Protein AF-A0A9D5J8V6-F1 (afdb_monomer_lite)

Structure (mmCIF, N/CA/C/O backbone):
data_AF-A0A9D5J8V6-F1
#
_entry.id   AF-A0A9D5J8V6-F1
#
loop_
_atom_site.group_PDB
_atom_site.id
_atom_site.type_symbol
_atom_site.label_atom_id
_atom_site.label_alt_id
_atom_site.label_comp_id
_atom_site.label_asym_id
_atom_site.label_entity_id
_atom_site.label_seq_id
_atom_site.pdbx_PDB_ins_code
_atom_site.Cartn_x
_atom_site.Cartn_y
_atom_site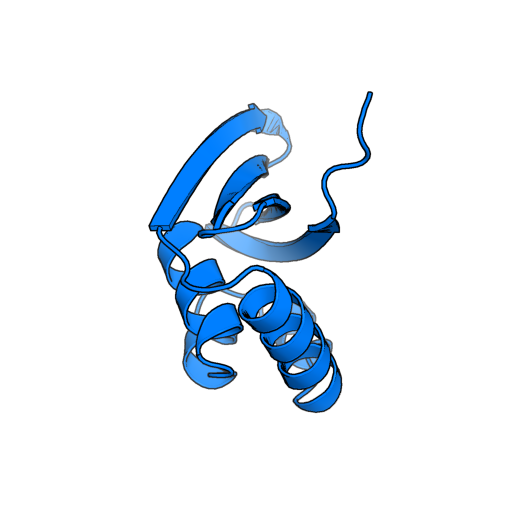.Cartn_z
_atom_site.occupancy
_atom_site.B_iso_or_equiv
_atom_site.auth_seq_id
_atom_site.auth_comp_id
_atom_site.auth_asym_id
_atom_site.auth_atom_id
_atom_site.pdbx_PDB_model_num
ATOM 1 N N . MET A 1 1 ? 4.428 -2.743 9.522 1.00 87.56 1 MET A N 1
ATOM 2 C CA . MET A 1 1 ? 3.077 -2.864 8.932 1.00 87.56 1 MET A CA 1
ATOM 3 C C . MET A 1 1 ? 3.040 -2.349 7.495 1.00 87.56 1 MET A C 1
ATOM 5 O O . MET A 1 1 ? 2.913 -3.170 6.601 1.00 87.56 1 MET A O 1
ATOM 9 N N . ALA A 1 2 ? 3.238 -1.047 7.247 1.00 92.00 2 ALA A N 1
ATOM 10 C CA . ALA A 1 2 ? 3.130 -0.458 5.901 1.00 92.00 2 ALA A CA 1
ATOM 11 C C . ALA A 1 2 ? 4.013 -1.129 4.823 1.00 92.00 2 ALA A C 1
ATOM 13 O O . ALA A 1 2 ? 3.520 -1.428 3.738 1.00 92.00 2 ALA A O 1
ATOM 14 N N . ASP A 1 3 ? 5.283 -1.436 5.125 1.00 94.12 3 ASP A N 1
ATOM 15 C CA . ASP A 1 3 ? 6.179 -2.145 4.187 1.00 94.12 3 ASP A CA 1
ATOM 16 C C . ASP A 1 3 ? 5.672 -3.558 3.862 1.00 94.12 3 ASP A C 1
ATOM 18 O O . ASP A 1 3 ? 5.663 -3.961 2.703 1.00 94.12 3 ASP A O 1
ATOM 22 N N . ARG A 1 4 ? 5.149 -4.281 4.862 1.00 95.06 4 ARG A N 1
ATOM 23 C CA . ARG A 1 4 ? 4.569 -5.618 4.668 1.00 95.06 4 ARG A CA 1
ATOM 24 C C . ARG A 1 4 ? 3.360 -5.575 3.736 1.00 95.06 4 ARG A C 1
ATOM 26 O O . ARG A 1 4 ? 3.304 -6.363 2.801 1.00 95.06 4 ARG A O 1
ATOM 33 N N . ILE A 1 5 ? 2.432 -4.647 3.973 1.00 94.75 5 ILE A N 1
ATOM 34 C CA . ILE A 1 5 ? 1.247 -4.464 3.121 1.00 94.75 5 ILE A CA 1
ATOM 35 C C . ILE A 1 5 ? 1.686 -4.100 1.699 1.00 94.75 5 ILE A C 1
ATOM 37 O O . ILE A 1 5 ? 1.219 -4.700 0.742 1.00 94.75 5 ILE A O 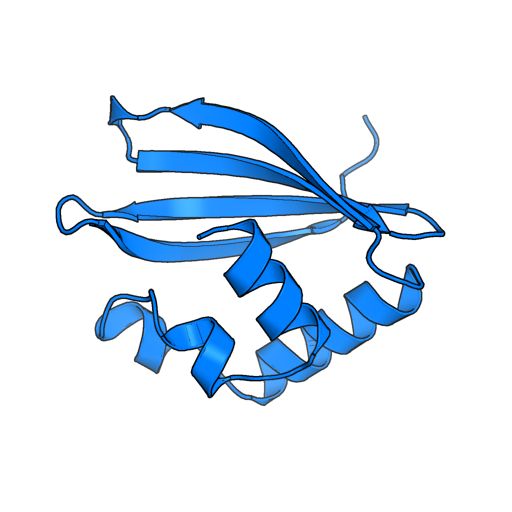1
ATOM 41 N N . THR A 1 6 ? 2.640 -3.178 1.553 1.00 94.94 6 THR A N 1
ATOM 42 C CA . THR A 1 6 ? 3.149 -2.752 0.238 1.00 94.94 6 THR A CA 1
ATOM 43 C C . THR A 1 6 ? 3.793 -3.913 -0.527 1.00 94.94 6 THR A C 1
ATOM 45 O O . THR A 1 6 ? 3.558 -4.065 -1.723 1.00 94.94 6 THR A O 1
ATOM 48 N N . ARG A 1 7 ? 4.540 -4.790 0.157 1.00 96.25 7 ARG A N 1
AT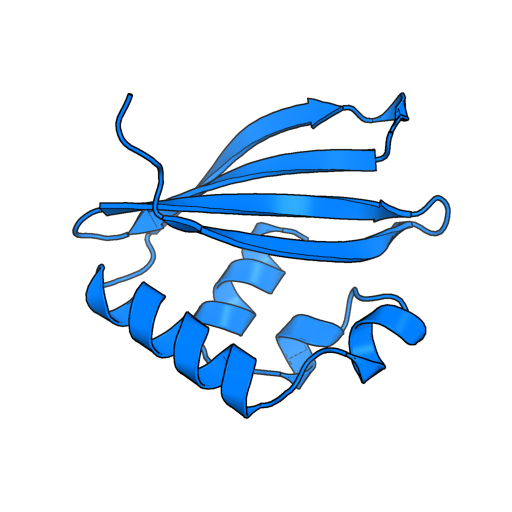OM 49 C CA . ARG A 1 7 ? 5.082 -6.025 -0.435 1.00 96.25 7 ARG A CA 1
ATOM 50 C C . ARG A 1 7 ? 3.994 -7.025 -0.820 1.00 96.25 7 ARG A C 1
ATOM 52 O O . ARG A 1 7 ? 4.119 -7.652 -1.865 1.00 96.25 7 ARG A O 1
ATOM 59 N N . ALA A 1 8 ? 2.949 -7.172 -0.008 1.00 96.25 8 ALA A N 1
ATOM 60 C CA . ALA A 1 8 ? 1.817 -8.042 -0.320 1.00 96.25 8 ALA A CA 1
ATOM 61 C C . ALA A 1 8 ? 1.047 -7.550 -1.555 1.00 96.25 8 ALA A C 1
ATOM 63 O O . ALA A 1 8 ? 0.738 -8.339 -2.444 1.00 96.25 8 ALA A O 1
ATOM 64 N N . VAL A 1 9 ? 0.839 -6.234 -1.661 1.00 95.25 9 VAL A N 1
ATOM 65 C CA . VAL A 1 9 ? 0.256 -5.595 -2.847 1.00 95.25 9 VAL A CA 1
ATOM 66 C C . VAL A 1 9 ? 1.123 -5.833 -4.075 1.00 95.25 9 VAL A C 1
ATOM 68 O O . VAL A 1 9 ? 0.610 -6.259 -5.106 1.00 95.25 9 VAL A O 1
ATOM 71 N N . TYR A 1 10 ? 2.437 -5.624 -3.962 1.00 96.44 10 TYR A N 1
ATOM 72 C CA . TYR A 1 10 ? 3.380 -5.914 -5.041 1.00 96.44 10 TYR A CA 1
ATOM 73 C C . TYR A 1 10 ? 3.285 -7.378 -5.491 1.00 96.44 10 TYR A C 1
ATOM 75 O O . TYR A 1 10 ? 3.142 -7.639 -6.680 1.00 96.44 10 TYR A O 1
ATOM 83 N N . ALA A 1 11 ? 3.253 -8.321 -4.544 1.00 96.88 11 ALA A N 1
ATOM 84 C CA . ALA A 1 11 ? 3.119 -9.755 -4.800 1.00 96.88 11 ALA A CA 1
ATOM 85 C C . ALA A 1 11 ? 1.719 -10.197 -5.275 1.00 96.88 11 ALA A C 1
ATOM 87 O O . ALA A 1 11 ? 1.521 -11.386 -5.523 1.00 96.88 11 ALA A O 1
ATOM 88 N N . ASN A 1 12 ? 0.758 -9.272 -5.400 1.00 95.75 12 ASN A N 1
ATOM 89 C CA . ASN A 1 12 ? -0.643 -9.559 -5.714 1.00 95.75 12 ASN A CA 1
ATOM 90 C C . ASN A 1 12 ? -1.293 -10.563 -4.732 1.00 95.75 12 ASN A C 1
ATOM 92 O O . ASN A 1 12 ? -2.132 -11.381 -5.111 1.00 95.75 12 ASN A O 1
ATOM 96 N N . ASP A 1 13 ? -0.896 -10.504 -3.459 1.00 95.88 13 ASP A N 1
ATOM 97 C CA . ASP A 1 13 ? -1.391 -11.363 -2.384 1.00 95.88 13 ASP A CA 1
ATOM 98 C C . ASP A 1 13 ? -2.474 -10.629 -1.583 1.00 95.88 13 ASP A C 1
ATOM 100 O O . ASP A 1 13 ? -2.193 -9.761 -0.748 1.00 95.88 13 ASP A O 1
ATOM 104 N N . ILE A 1 14 ? -3.738 -10.957 -1.862 1.00 93.00 14 ILE A N 1
ATOM 105 C CA . ILE A 1 14 ? -4.882 -10.299 -1.223 1.00 93.00 14 ILE A CA 1
ATOM 106 C C . ILE A 1 14 ? -5.006 -10.657 0.258 1.00 93.00 14 ILE A C 1
ATOM 108 O O . ILE A 1 14 ? -5.389 -9.800 1.056 1.00 93.00 14 ILE A O 1
ATOM 112 N N . ASP A 1 15 ? -4.638 -11.877 0.644 1.00 93.94 15 ASP A N 1
ATOM 113 C CA . ASP A 1 15 ? -4.781 -12.352 2.018 1.00 93.94 15 ASP A CA 1
ATOM 114 C C . ASP A 1 15 ? -3.747 -11.647 2.907 1.00 93.94 15 ASP A C 1
ATOM 116 O O . ASP A 1 15 ? -4.084 -11.065 3.945 1.00 93.94 15 ASP A O 1
ATOM 120 N N . ALA A 1 16 ? -2.494 -11.569 2.446 1.00 94.06 16 ALA A N 1
ATOM 121 C CA . ALA A 1 16 ? -1.446 -10.825 3.138 1.00 94.06 16 ALA A CA 1
ATOM 122 C C . ALA A 1 16 ? -1.692 -9.305 3.129 1.00 94.06 16 ALA A C 1
ATOM 124 O O . ALA A 1 16 ? -1.381 -8.632 4.115 1.00 94.06 16 ALA A O 1
ATOM 125 N N . THR A 1 17 ? -2.286 -8.757 2.059 1.00 92.94 17 THR A N 1
ATOM 126 C CA . THR A 1 17 ? -2.639 -7.327 1.975 1.00 92.94 17 THR A CA 1
ATOM 127 C C . THR A 1 17 ? -3.685 -6.960 3.024 1.00 92.94 17 THR A C 1
ATOM 129 O O . THR A 1 17 ? -3.555 -5.952 3.714 1.00 92.94 17 THR A O 1
ATOM 132 N N . THR A 1 18 ? -4.715 -7.793 3.167 1.00 93.56 18 THR A N 1
ATOM 133 C CA . THR A 1 18 ? -5.896 -7.497 3.988 1.00 93.56 18 THR A CA 1
ATOM 134 C C . THR A 1 18 ? -5.772 -7.944 5.446 1.00 93.56 18 THR A C 1
ATOM 136 O O . THR A 1 18 ? -6.609 -7.575 6.268 1.00 93.56 18 THR A O 1
ATOM 139 N N . THR A 1 19 ? -4.714 -8.676 5.809 1.00 94.06 19 THR A N 1
ATOM 140 C CA . THR A 1 19 ? -4.476 -9.188 7.174 1.00 94.06 19 THR A CA 1
ATOM 141 C C . THR A 1 19 ? -4.549 -8.095 8.257 1.00 94.06 19 THR A C 1
ATOM 143 O O . THR A 1 19 ? -5.086 -8.324 9.345 1.00 94.06 19 THR A O 1
ATOM 146 N N . ASP A 1 20 ? -4.040 -6.895 7.966 1.00 91.38 20 ASP A N 1
ATOM 147 C CA . ASP A 1 20 ? -4.004 -5.769 8.915 1.00 91.38 20 ASP A CA 1
ATOM 148 C C . ASP A 1 20 ? -5.182 -4.797 8.777 1.00 91.38 20 ASP A C 1
ATOM 150 O O . ASP A 1 20 ? -5.264 -3.818 9.520 1.00 91.38 20 ASP A O 1
ATOM 154 N N . PHE A 1 21 ? -6.084 -5.037 7.826 1.00 93.69 21 PHE A N 1
ATOM 155 C CA . PHE A 1 21 ? -7.189 -4.129 7.540 1.00 93.69 21 PHE A CA 1
ATOM 156 C C . PHE A 1 21 ? -8.324 -4.347 8.542 1.00 93.69 21 PHE A C 1
ATOM 158 O O . PHE A 1 21 ? -8.463 -5.433 9.118 1.00 93.69 21 PHE A O 1
ATOM 165 N N . ASP A 1 22 ? -9.131 -3.313 8.762 1.00 92.81 22 ASP A N 1
ATOM 166 C CA . ASP A 1 22 ? -10.409 -3.480 9.452 1.00 92.81 22 ASP A CA 1
ATOM 167 C C . ASP A 1 22 ? -11.413 -4.232 8.555 1.00 92.81 22 ASP A C 1
ATOM 169 O O . ASP A 1 22 ? -11.260 -4.319 7.333 1.00 92.81 22 ASP A O 1
ATOM 173 N N . ASP A 1 23 ? -12.440 -4.830 9.157 1.00 92.25 23 ASP A N 1
ATOM 174 C CA . ASP A 1 23 ? -13.363 -5.708 8.430 1.00 92.25 23 ASP A CA 1
ATOM 175 C C . ASP A 1 23 ? -14.220 -4.973 7.391 1.00 92.25 23 ASP A C 1
ATOM 177 O O . ASP A 1 23 ? -14.724 -5.601 6.457 1.00 92.25 23 ASP A O 1
ATOM 181 N N . GLU A 1 24 ? -14.387 -3.657 7.522 1.00 90.12 24 GLU A N 1
ATOM 182 C CA . GLU A 1 24 ? -15.087 -2.839 6.532 1.00 90.12 24 GLU A CA 1
ATOM 183 C C . GLU A 1 24 ? -14.210 -2.621 5.299 1.00 90.12 24 GLU A C 1
ATOM 185 O O . GLU A 1 24 ? -14.627 -2.906 4.176 1.00 90.12 24 GLU A O 1
ATOM 190 N N . THR A 1 25 ? -12.959 -2.218 5.502 1.00 90.00 25 THR A N 1
ATOM 191 C CA . THR A 1 25 ? -11.982 -1.961 4.446 1.00 90.00 25 THR A CA 1
ATOM 192 C C . THR A 1 25 ? -11.675 -3.244 3.684 1.00 90.00 25 THR A C 1
ATOM 194 O O . THR A 1 25 ? -11.650 -3.214 2.453 1.00 90.00 25 THR A O 1
ATOM 197 N N . LYS A 1 26 ? -11.552 -4.397 4.362 1.00 91.12 26 LYS A N 1
ATOM 198 C CA . LYS A 1 26 ? -11.378 -5.706 3.698 1.00 91.12 26 LYS A CA 1
ATOM 199 C C . LYS A 1 26 ? -12.442 -5.982 2.638 1.00 91.12 26 LYS A C 1
ATOM 201 O O . LYS A 1 26 ? -12.111 -6.479 1.567 1.00 91.12 26 LYS A O 1
ATOM 206 N N . LYS A 1 27 ? -13.708 -5.635 2.904 1.00 89.94 27 LYS A N 1
ATOM 207 C CA . LYS A 1 27 ? -14.829 -5.864 1.971 1.00 89.94 27 LYS A CA 1
ATOM 208 C C . LYS A 1 27 ? -14.741 -5.000 0.714 1.00 89.94 27 LYS A C 1
ATOM 210 O O . LYS A 1 27 ? -15.359 -5.333 -0.292 1.00 89.94 27 LYS A O 1
ATOM 215 N N . THR A 1 28 ? -13.999 -3.895 0.770 1.00 88.25 28 THR A N 1
ATOM 216 C CA . THR A 1 28 ? -13.830 -2.975 -0.365 1.00 88.25 28 THR A CA 1
ATOM 217 C C . THR A 1 28 ? -12.664 -3.353 -1.277 1.00 88.25 28 THR A C 1
ATOM 219 O O . THR A 1 28 ? -12.629 -2.914 -2.425 1.00 88.25 28 THR A O 1
ATOM 222 N N . VAL A 1 29 ? -11.722 -4.173 -0.795 1.00 87.38 29 VAL A N 1
ATOM 223 C CA . VAL A 1 29 ? -10.549 -4.594 -1.566 1.00 87.38 29 VAL A CA 1
ATOM 224 C C . VAL A 1 29 ? -10.935 -5.730 -2.505 1.00 87.38 29 VAL A C 1
ATOM 226 O O . VAL A 1 29 ? -11.289 -6.826 -2.075 1.00 87.38 29 VAL A O 1
ATOM 229 N N . THR A 1 30 ? -10.825 -5.490 -3.809 1.00 90.38 30 THR A N 1
ATOM 230 C CA . THR A 1 30 ? -11.071 -6.520 -4.827 1.00 90.38 30 THR A CA 1
ATOM 231 C C . THR A 1 30 ? -9.768 -7.063 -5.409 1.00 90.38 30 THR A C 1
ATOM 233 O O . THR A 1 30 ? -8.779 -6.342 -5.552 1.00 90.38 30 THR A O 1
ATOM 236 N N . ARG A 1 31 ? -9.780 -8.335 -5.836 1.00 90.94 31 ARG A N 1
ATOM 237 C CA . ARG A 1 31 ? -8.643 -8.945 -6.554 1.00 90.94 31 ARG A CA 1
ATOM 238 C C . ARG A 1 31 ? -8.280 -8.190 -7.836 1.00 90.94 31 ARG A C 1
ATOM 240 O O . ARG A 1 31 ? -7.107 -8.121 -8.172 1.00 90.94 31 ARG A O 1
ATOM 247 N N . SER A 1 32 ? -9.267 -7.609 -8.526 1.00 92.62 32 SER A N 1
ATOM 248 C CA . SER A 1 32 ? -9.024 -6.815 -9.739 1.00 92.62 32 SER A CA 1
ATOM 249 C C . SER A 1 32 ? -8.218 -5.557 -9.426 1.00 92.62 32 SER A C 1
ATOM 251 O O . SER A 1 32 ? -7.193 -5.324 -10.052 1.00 92.62 32 SER A O 1
ATOM 253 N N . GLN A 1 33 ? -8.629 -4.782 -8.415 1.00 90.75 33 GLN A N 1
ATOM 254 C CA . GLN A 1 33 ? -7.899 -3.578 -8.006 1.00 90.75 33 GLN A CA 1
ATOM 255 C C . GLN A 1 33 ? -6.481 -3.904 -7.532 1.00 90.75 33 GLN A C 1
ATOM 257 O O . GLN A 1 33 ? -5.550 -3.154 -7.827 1.00 90.75 33 GLN A O 1
ATOM 262 N N . LEU A 1 34 ? -6.317 -5.019 -6.812 1.00 93.62 34 LEU A N 1
ATOM 263 C CA . LEU A 1 34 ? -5.005 -5.490 -6.382 1.00 93.62 34 LEU A CA 1
ATOM 264 C C . LEU A 1 34 ? -4.116 -5.840 -7.579 1.00 93.62 34 LEU A C 1
ATOM 266 O O . LEU A 1 34 ? -2.983 -5.372 -7.641 1.00 93.62 34 LEU A O 1
ATOM 270 N N . GLY A 1 35 ? -4.648 -6.588 -8.549 1.00 95.19 35 GLY A N 1
ATOM 271 C CA . GLY A 1 35 ? -3.935 -6.956 -9.770 1.00 95.19 35 GLY A CA 1
ATOM 272 C C . GLY A 1 35 ? -3.538 -5.740 -10.607 1.00 95.19 35 GLY A C 1
ATOM 273 O O . GLY A 1 35 ? -2.388 -5.635 -11.030 1.00 95.19 35 GLY A O 1
ATOM 274 N N . ASP A 1 36 ? -4.446 -4.775 -10.774 1.00 93.88 36 ASP A N 1
ATOM 275 C CA . ASP A 1 36 ? -4.171 -3.528 -11.494 1.00 93.88 36 ASP A CA 1
ATOM 276 C C . ASP A 1 36 ? -3.067 -2.708 -10.812 1.00 93.88 36 ASP A C 1
ATOM 278 O O . ASP A 1 36 ? -2.209 -2.117 -11.475 1.00 93.88 36 ASP A O 1
ATOM 282 N N . LEU A 1 37 ? -3.079 -2.652 -9.477 1.00 93.44 37 LEU A N 1
ATOM 283 C CA . LEU A 1 37 ? -2.069 -1.936 -8.707 1.00 93.44 37 LEU A CA 1
ATOM 284 C C . LEU A 1 37 ? -0.717 -2.663 -8.719 1.00 93.44 37 LEU A C 1
ATOM 286 O O . LEU A 1 37 ? 0.307 -2.020 -8.950 1.00 93.44 37 LEU A O 1
ATOM 290 N N . SER A 1 38 ? -0.712 -3.985 -8.538 1.00 96.12 38 SER A N 1
ATOM 291 C CA . SER A 1 38 ? 0.480 -4.831 -8.660 1.00 96.12 38 SER A CA 1
ATOM 292 C C . SER A 1 38 ? 1.123 -4.666 -10.040 1.00 96.12 38 SER A C 1
ATOM 294 O O . SER A 1 38 ? 2.320 -4.398 -10.132 1.00 96.12 38 SER A O 1
ATOM 296 N N . GLY A 1 39 ? 0.328 -4.692 -11.116 1.00 96.06 39 GLY A N 1
ATOM 297 C CA . GLY A 1 39 ? 0.810 -4.455 -12.478 1.00 96.06 39 GLY A CA 1
ATOM 298 C C . GLY A 1 39 ? 1.477 -3.086 -12.648 1.00 96.06 39 GLY A C 1
ATOM 299 O O . GLY A 1 39 ? 2.559 -2.992 -13.229 1.00 96.06 39 GLY A O 1
ATOM 300 N N . LYS A 1 40 ? 0.887 -2.024 -12.082 1.00 94.31 40 LYS A N 1
ATOM 301 C CA . LYS A 1 40 ? 1.486 -0.674 -12.087 1.00 94.31 40 LYS A CA 1
ATOM 302 C C . LYS A 1 40 ? 2.795 -0.613 -11.301 1.00 94.31 40 LYS A C 1
ATOM 304 O O . LYS A 1 40 ? 3.741 0.015 -11.764 1.00 94.31 40 LYS A O 1
ATOM 309 N N . MET A 1 41 ? 2.867 -1.267 -10.143 1.00 95.38 41 MET A N 1
ATOM 310 C CA . MET A 1 41 ? 4.101 -1.339 -9.359 1.00 95.38 41 MET A CA 1
ATOM 311 C C . MET A 1 41 ? 5.198 -2.108 -10.106 1.00 95.38 41 MET A C 1
ATOM 313 O O . MET A 1 41 ? 6.326 -1.634 -10.197 1.00 95.38 41 MET A O 1
ATOM 317 N N . HIS A 1 42 ? 4.868 -3.257 -10.702 1.00 96.50 42 HIS A N 1
ATOM 318 C CA . HIS A 1 42 ? 5.803 -4.045 -11.507 1.00 96.50 42 HIS A CA 1
ATOM 319 C C . HIS A 1 42 ? 6.302 -3.297 -12.749 1.00 96.50 42 HIS A C 1
ATOM 321 O O . HIS A 1 42 ? 7.455 -3.481 -13.140 1.00 96.50 42 HIS A O 1
ATOM 327 N N . ALA A 1 43 ? 5.493 -2.411 -13.338 1.00 95.94 43 ALA A N 1
ATOM 328 C CA . ALA A 1 43 ? 5.935 -1.541 -14.430 1.00 95.94 43 ALA A CA 1
ATOM 329 C C . ALA A 1 43 ? 7.064 -0.576 -14.007 1.00 95.94 43 ALA A C 1
ATOM 331 O O . ALA A 1 43 ? 7.889 -0.192 -14.836 1.00 95.94 43 ALA A O 1
ATOM 332 N N . LEU A 1 44 ? 7.162 -0.234 -12.716 1.00 94.94 44 LEU A N 1
ATOM 333 C CA . LEU A 1 44 ? 8.276 0.539 -12.146 1.00 94.94 44 LEU A CA 1
ATOM 334 C C . LEU A 1 44 ? 9.488 -0.340 -11.781 1.00 94.94 44 LEU A C 1
ATOM 336 O O . LEU A 1 44 ? 10.505 0.158 -11.295 1.00 94.94 44 LEU A O 1
ATOM 340 N N . GLY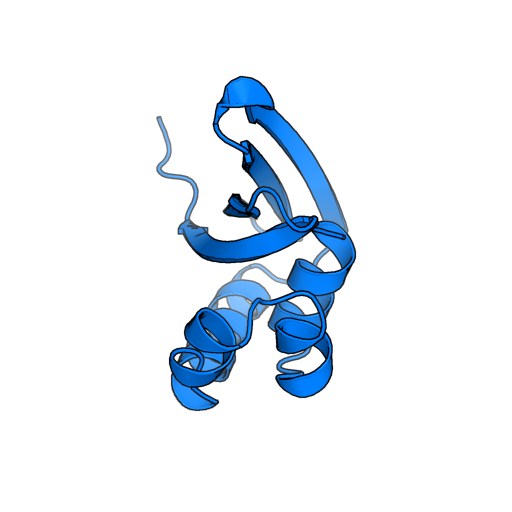 A 1 45 ? 9.420 -1.645 -12.041 1.00 95.94 45 GLY A N 1
ATOM 341 C CA . GLY A 1 45 ? 10.473 -2.612 -11.764 1.00 95.94 45 GLY A CA 1
ATOM 342 C C . GLY A 1 45 ? 10.435 -3.160 -10.339 1.00 95.94 45 GLY A C 1
ATOM 343 O O . GLY A 1 45 ? 9.418 -3.128 -9.652 1.00 95.94 45 GLY A O 1
ATOM 344 N N . ASN A 1 46 ? 11.573 -3.690 -9.886 1.00 96.81 46 ASN A N 1
ATOM 345 C CA . ASN A 1 46 ? 11.648 -4.353 -8.586 1.00 96.81 46 ASN A CA 1
ATOM 346 C C . ASN A 1 46 ? 11.476 -3.357 -7.441 1.00 96.81 46 ASN A C 1
ATOM 348 O O . ASN A 1 46 ? 12.199 -2.356 -7.394 1.00 96.81 46 ASN A O 1
ATOM 352 N N . TYR A 1 47 ? 10.584 -3.684 -6.506 1.00 96.25 47 TYR A N 1
ATOM 353 C CA . TYR A 1 47 ? 10.447 -2.993 -5.228 1.00 96.25 47 TYR A CA 1
ATOM 354 C C . TYR A 1 47 ? 11.753 -3.060 -4.420 1.00 96.25 47 TYR A C 1
ATOM 356 O O . TYR A 1 47 ? 12.363 -4.125 -4.290 1.00 96.25 47 TYR A O 1
ATOM 364 N N . ARG A 1 48 ? 12.192 -1.919 -3.883 1.00 96.75 48 ARG A N 1
ATOM 365 C CA . ARG A 1 48 ? 13.455 -1.768 -3.147 1.00 96.75 48 ARG A CA 1
ATOM 366 C C . ARG A 1 48 ? 13.218 -1.521 -1.664 1.00 96.75 48 ARG A C 1
ATOM 368 O O . ARG A 1 48 ? 13.707 -2.291 -0.838 1.00 96.75 48 ARG A O 1
ATOM 375 N N . SER A 1 49 ? 12.474 -0.473 -1.326 1.00 96.00 49 SER A N 1
ATOM 376 C CA . SER A 1 49 ? 12.285 -0.038 0.060 1.00 96.00 49 SER A CA 1
ATOM 377 C C . SER A 1 49 ? 11.047 0.837 0.231 1.00 96.00 49 SER A C 1
ATOM 379 O O . SER A 1 49 ? 10.555 1.427 -0.730 1.00 96.00 49 SER A O 1
ATOM 381 N N . LEU A 1 50 ? 10.594 0.958 1.481 1.00 96.38 50 LEU A N 1
ATOM 382 C CA . LEU A 1 50 ? 9.612 1.947 1.911 1.00 96.38 50 LEU A CA 1
ATOM 383 C C . LEU A 1 50 ? 10.288 2.980 2.808 1.00 96.38 50 LEU A C 1
ATOM 385 O O . LEU A 1 50 ? 10.852 2.612 3.840 1.00 96.38 50 LEU A O 1
ATOM 389 N N . THR A 1 51 ? 10.177 4.258 2.467 1.00 96.25 51 THR A N 1
ATOM 390 C CA . THR A 1 51 ? 10.670 5.356 3.306 1.00 96.25 51 THR A CA 1
ATOM 391 C C . THR A 1 51 ? 9.491 6.148 3.847 1.00 96.25 51 THR A C 1
ATOM 393 O O . THR A 1 51 ? 8.586 6.494 3.099 1.00 96.25 51 THR A O 1
ATOM 396 N N . GLN A 1 52 ? 9.458 6.449 5.144 1.00 95.38 52 GLN A N 1
ATOM 397 C CA . GLN A 1 52 ? 8.392 7.291 5.688 1.00 95.38 52 GLN A CA 1
ATOM 398 C C . GLN A 1 52 ? 8.606 8.750 5.284 1.00 95.38 52 GLN A C 1
ATOM 400 O O . GLN A 1 52 ? 9.638 9.337 5.595 1.00 95.38 52 GLN A O 1
ATOM 405 N N . ARG A 1 53 ? 7.594 9.339 4.646 1.00 93.75 53 ARG A N 1
ATOM 406 C CA . ARG A 1 53 ? 7.580 10.740 4.214 1.00 93.75 53 ARG A CA 1
ATOM 407 C C . ARG A 1 53 ? 6.902 11.648 5.231 1.00 93.75 53 ARG A C 1
ATOM 409 O O . ARG A 1 53 ? 7.383 12.741 5.512 1.00 93.75 53 ARG A O 1
ATOM 416 N N . ARG A 1 54 ? 5.767 11.209 5.778 1.00 94.12 54 ARG A N 1
ATOM 417 C CA . ARG A 1 54 ? 4.989 11.958 6.774 1.00 94.12 54 ARG A CA 1
ATOM 418 C C . ARG A 1 54 ? 4.321 10.999 7.751 1.00 94.12 54 ARG A C 1
ATOM 420 O O . ARG A 1 54 ? 3.849 9.940 7.354 1.00 94.12 54 ARG A O 1
ATOM 427 N N . ALA A 1 55 ? 4.241 11.408 9.011 1.00 95.31 55 ALA A N 1
ATOM 428 C CA . ALA A 1 55 ? 3.396 10.785 10.018 1.00 95.31 55 ALA A CA 1
ATOM 429 C C . ALA A 1 55 ? 2.587 11.864 10.734 1.00 95.31 55 ALA A C 1
ATOM 431 O O . ALA A 1 55 ? 3.119 12.916 11.079 1.00 95.31 55 ALA A O 1
ATOM 432 N N . ASP A 1 56 ? 1.310 11.584 10.935 1.00 94.81 56 ASP A N 1
ATOM 433 C CA . ASP A 1 56 ? 0.347 12.410 11.650 1.00 94.81 56 ASP A CA 1
ATOM 434 C C . ASP A 1 56 ? -0.419 11.477 12.606 1.00 94.81 56 ASP A C 1
ATOM 436 O O . ASP A 1 56 ? -1.478 10.947 12.253 1.00 94.81 56 ASP A O 1
ATOM 440 N N . PRO A 1 57 ? 0.179 11.161 13.774 1.00 91.06 57 PRO A N 1
ATOM 441 C CA . PRO A 1 57 ? -0.365 10.170 14.701 1.00 91.06 57 PRO A CA 1
ATOM 442 C C . PRO A 1 57 ? -1.726 10.574 15.270 1.00 91.06 57 PRO A C 1
ATOM 444 O O . PRO A 1 57 ? -2.567 9.706 15.477 1.00 91.06 57 PRO A O 1
ATOM 447 N N . ASP A 1 58 ? -1.963 11.877 15.449 1.00 92.25 58 ASP A N 1
ATOM 448 C CA . ASP A 1 58 ? -3.220 12.417 15.982 1.00 92.25 58 ASP A CA 1
ATOM 449 C C . ASP A 1 58 ? -4.414 12.080 15.082 1.00 92.25 58 ASP A C 1
ATOM 451 O O . ASP A 1 58 ? -5.528 11.863 15.557 1.00 92.25 58 ASP A O 1
ATOM 455 N N . THR A 1 59 ? -4.182 11.999 13.769 1.00 92.38 59 THR A N 1
ATOM 456 C CA . THR A 1 59 ? -5.204 11.617 12.784 1.00 92.38 59 THR A CA 1
ATOM 457 C C . THR A 1 59 ? -5.020 10.202 12.229 1.00 92.38 59 THR A C 1
ATOM 459 O O . THR A 1 59 ? -5.779 9.786 11.347 1.00 92.38 59 THR A O 1
ATOM 462 N N . GLY A 1 60 ? -4.015 9.466 12.718 1.00 94.19 60 GLY A N 1
ATOM 463 C CA . GLY A 1 60 ? -3.641 8.134 12.247 1.00 94.19 60 GLY A CA 1
ATOM 464 C C . GLY A 1 60 ? -3.171 8.094 10.790 1.00 94.19 60 GLY A C 1
ATOM 465 O O . GLY A 1 60 ? -3.212 7.032 10.172 1.00 94.19 60 GLY A O 1
ATOM 466 N N . LYS A 1 61 ? -2.769 9.226 10.198 1.00 96.31 61 LYS A N 1
ATOM 467 C CA . LYS A 1 61 ? -2.387 9.311 8.780 1.00 96.31 61 LYS A CA 1
ATOM 468 C C . LYS A 1 61 ? -0.880 9.190 8.612 1.00 96.31 61 LYS A C 1
ATOM 470 O O . LYS A 1 61 ? -0.105 9.907 9.236 1.00 96.31 61 LYS A O 1
ATOM 475 N N . TYR A 1 62 ? -0.463 8.335 7.694 1.00 96.25 62 TYR A N 1
ATOM 476 C CA . TYR A 1 62 ? 0.936 8.101 7.373 1.00 96.25 62 TYR A CA 1
ATOM 477 C C . TYR A 1 62 ? 1.116 8.112 5.861 1.00 96.25 62 TYR A C 1
ATOM 479 O O . TYR A 1 62 ? 0.270 7.613 5.122 1.00 96.25 62 TYR A O 1
ATOM 487 N N . ALA A 1 63 ? 2.223 8.679 5.406 1.00 96.38 63 ALA A N 1
ATOM 488 C CA . ALA A 1 63 ? 2.608 8.693 4.008 1.00 96.38 63 ALA A CA 1
ATOM 489 C C . ALA A 1 63 ? 4.023 8.143 3.870 1.00 96.38 63 ALA A C 1
ATOM 491 O O . ALA A 1 63 ? 4.916 8.495 4.649 1.00 96.38 63 ALA A O 1
ATOM 492 N N . TYR A 1 64 ? 4.221 7.306 2.865 1.00 96.56 64 TYR A N 1
ATOM 493 C CA . TYR A 1 64 ? 5.475 6.638 2.584 1.00 96.56 64 TYR A CA 1
ATOM 494 C C . TYR A 1 64 ? 5.808 6.716 1.100 1.00 96.56 64 TYR A C 1
ATOM 496 O O . TYR A 1 64 ? 4.922 6.624 0.257 1.00 96.56 64 TYR A O 1
ATOM 504 N N . ASP A 1 65 ? 7.091 6.807 0.793 1.00 96.62 65 ASP A N 1
ATOM 505 C CA . ASP A 1 65 ? 7.620 6.695 -0.554 1.00 96.62 65 ASP A CA 1
ATOM 506 C C . ASP A 1 65 ? 8.060 5.241 -0.780 1.00 96.62 65 ASP A C 1
ATOM 508 O O . ASP A 1 65 ? 8.975 4.728 -0.127 1.00 96.62 65 ASP A O 1
ATOM 512 N N . ALA A 1 66 ? 7.354 4.543 -1.669 1.00 96.88 66 ALA A N 1
ATOM 513 C CA . ALA A 1 66 ? 7.685 3.197 -2.116 1.00 96.88 66 ALA A CA 1
ATOM 514 C C . ALA A 1 66 ? 8.649 3.292 -3.297 1.00 96.88 66 ALA A C 1
ATOM 516 O O . ALA A 1 66 ? 8.256 3.690 -4.395 1.00 96.88 66 ALA A O 1
ATOM 517 N N . HIS A 1 67 ? 9.907 2.929 -3.067 1.00 96.19 67 HIS A N 1
ATOM 518 C CA . HIS A 1 67 ? 10.959 2.998 -4.069 1.00 96.19 67 HIS A CA 1
ATOM 519 C C . HIS A 1 67 ? 11.003 1.718 -4.896 1.00 96.19 67 HIS A C 1
ATOM 521 O O . HIS A 1 67 ? 11.129 0.611 -4.366 1.00 96.19 67 HIS A O 1
ATOM 527 N N . PHE A 1 68 ? 10.966 1.886 -6.209 1.00 96.19 68 PHE A N 1
ATOM 528 C CA . PHE A 1 68 ? 11.153 0.841 -7.201 1.00 96.19 68 PHE A CA 1
ATOM 529 C C . PHE A 1 68 ? 12.429 1.113 -7.992 1.00 96.19 68 PHE A C 1
ATOM 531 O O . PHE A 1 68 ? 13.109 2.119 -7.807 1.00 96.19 68 PHE A O 1
ATOM 538 N N . THR A 1 69 ? 12.784 0.195 -8.884 1.00 96.06 69 THR A N 1
ATOM 539 C CA . THR A 1 69 ? 14.015 0.332 -9.673 1.00 96.06 69 THR A CA 1
ATOM 540 C C . THR A 1 69 ? 13.949 1.513 -10.651 1.00 96.06 69 THR A C 1
ATOM 542 O O . THR A 1 69 ? 14.966 2.163 -10.863 1.00 96.06 69 THR A O 1
ATOM 545 N N . ASN A 1 70 ? 12.766 1.823 -11.192 1.00 94.81 70 ASN A N 1
ATOM 546 C CA . ASN A 1 70 ? 12.562 2.835 -12.235 1.00 94.81 70 ASN A CA 1
ATOM 547 C C . ASN A 1 70 ? 11.680 4.016 -11.786 1.00 94.81 70 ASN A C 1
ATOM 549 O O . ASN A 1 70 ? 11.234 4.797 -12.624 1.00 94.81 70 ASN A O 1
ATOM 553 N N . GLY A 1 71 ? 11.378 4.144 -10.492 1.00 93.69 71 GLY A N 1
ATOM 554 C CA . GLY A 1 71 ? 10.540 5.231 -9.991 1.00 93.69 71 GLY A CA 1
ATOM 555 C C . GLY A 1 71 ? 10.083 5.035 -8.553 1.00 93.69 71 GLY A C 1
ATOM 556 O O . GLY A 1 71 ? 10.466 4.075 -7.888 1.00 93.69 71 GLY A O 1
ATOM 557 N N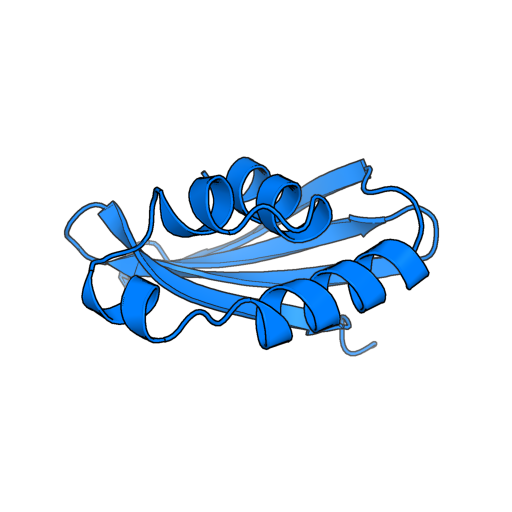 . THR A 1 72 ? 9.232 5.943 -8.091 1.00 94.81 72 THR A N 1
ATOM 558 C CA . THR A 1 72 ? 8.678 5.936 -6.736 1.00 94.81 72 THR A CA 1
ATOM 559 C C . THR A 1 72 ? 7.161 6.116 -6.803 1.00 94.81 72 THR A C 1
ATOM 561 O O . THR A 1 72 ? 6.639 6.794 -7.692 1.00 94.81 72 THR A O 1
ATOM 564 N N . MET A 1 73 ? 6.437 5.497 -5.872 1.00 95.31 73 MET A N 1
ATOM 565 C CA . MET A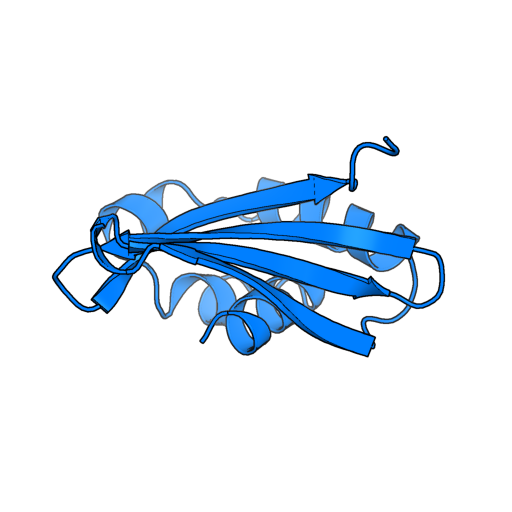 1 73 ? 5.008 5.743 -5.659 1.00 95.31 73 MET A CA 1
ATOM 566 C C . MET A 1 73 ? 4.761 6.231 -4.237 1.00 95.31 73 MET A C 1
ATOM 568 O O . MET A 1 73 ? 5.408 5.771 -3.299 1.00 95.31 73 MET A O 1
ATOM 572 N N . LEU A 1 74 ? 3.773 7.105 -4.077 1.00 95.75 74 LEU A N 1
ATOM 573 C CA . LEU A 1 74 ? 3.278 7.509 -2.771 1.00 95.75 74 LEU A CA 1
ATOM 574 C C . LEU A 1 74 ? 2.303 6.451 -2.249 1.00 95.75 74 LEU A C 1
ATOM 576 O O . LEU A 1 74 ? 1.323 6.116 -2.918 1.00 95.75 74 LEU A O 1
ATOM 580 N N . VAL A 1 75 ? 2.557 5.965 -1.040 1.00 95.25 75 VAL A N 1
ATOM 581 C CA . VAL A 1 75 ? 1.683 5.076 -0.275 1.00 95.25 75 VAL A CA 1
ATOM 582 C C . VAL A 1 75 ? 1.120 5.854 0.906 1.00 95.25 75 VAL A C 1
ATOM 584 O O . VAL A 1 75 ? 1.856 6.268 1.798 1.00 95.25 75 VAL A O 1
ATOM 587 N N . GLU A 1 76 ? -0.193 6.030 0.932 1.00 95.25 76 GLU A N 1
ATOM 588 C CA . GLU A 1 76 ? -0.918 6.679 2.019 1.00 95.25 76 GLU A CA 1
ATOM 589 C C . GLU A 1 76 ? -1.694 5.632 2.820 1.00 95.25 76 GLU A C 1
ATOM 591 O O . GLU A 1 76 ? -2.399 4.783 2.269 1.00 95.25 76 GLU A O 1
ATOM 596 N N . LEU A 1 77 ? -1.567 5.706 4.139 1.00 94.25 77 LEU A N 1
ATOM 597 C CA . LEU A 1 77 ? -2.153 4.777 5.091 1.00 94.25 77 LEU A CA 1
ATOM 598 C C . LEU A 1 77 ? -2.912 5.559 6.160 1.00 94.25 77 LEU A C 1
ATOM 600 O O . LEU A 1 77 ? -2.384 6.523 6.715 1.00 94.25 77 LEU A O 1
ATOM 604 N N . ARG A 1 78 ? -4.121 5.110 6.498 1.00 95.19 78 ARG A N 1
ATOM 605 C CA . ARG A 1 78 ? -4.842 5.555 7.692 1.00 95.19 78 ARG A CA 1
ATOM 606 C C . ARG A 1 78 ? -4.998 4.389 8.655 1.00 95.19 78 ARG A C 1
ATOM 608 O O . ARG A 1 78 ? -5.597 3.376 8.299 1.00 95.19 78 ARG A O 1
ATOM 615 N N . ILE A 1 79 ? -4.473 4.558 9.858 1.00 94.44 79 ILE A N 1
ATOM 616 C CA . ILE A 1 79 ? -4.640 3.637 10.975 1.00 94.44 79 ILE A CA 1
ATOM 617 C C . ILE A 1 79 ? -5.794 4.154 11.835 1.00 94.44 79 ILE A C 1
ATOM 619 O O . ILE A 1 79 ? -5.859 5.342 12.149 1.00 94.44 79 ILE A O 1
ATOM 623 N N . ASP A 1 80 ? -6.734 3.279 12.159 1.00 91.44 80 ASP A N 1
ATOM 624 C CA . ASP A 1 80 ? -7.842 3.583 13.054 1.00 91.44 80 ASP A CA 1
ATOM 625 C C . ASP A 1 80 ? -7.414 3.489 14.541 1.00 91.44 80 ASP A C 1
ATOM 627 O O . ASP A 1 80 ? -6.322 3.004 14.852 1.00 91.44 80 ASP A O 1
ATOM 631 N N . PRO A 1 81 ? -8.258 3.914 15.500 1.00 90.81 81 PRO A N 1
ATOM 632 C CA . PRO A 1 81 ? -7.935 3.806 16.926 1.00 90.81 81 PRO A CA 1
ATOM 633 C C . PRO A 1 81 ? -7.741 2.368 17.440 1.00 90.81 81 PRO A C 1
ATOM 635 O O . PRO A 1 81 ? -7.189 2.184 18.522 1.00 90.81 81 PRO A O 1
ATOM 638 N N . SER A 1 82 ? -8.185 1.350 16.692 1.00 90.12 82 SER A N 1
ATOM 639 C CA . SER A 1 82 ? -7.983 -0.067 17.023 1.00 90.12 82 SER A CA 1
ATOM 640 C C . SER A 1 82 ? -6.622 -0.604 16.556 1.00 90.12 82 SER A C 1
ATOM 642 O O . SER A 1 82 ? -6.269 -1.749 16.844 1.00 90.12 82 SER A O 1
ATOM 644 N N . GLY A 1 83 ? -5.837 0.221 15.854 1.00 90.69 83 GLY A N 1
ATOM 645 C CA . GLY A 1 83 ? -4.552 -0.161 15.278 1.00 90.69 83 GLY A CA 1
ATOM 646 C C . GLY A 1 83 ? -4.676 -0.901 13.943 1.00 90.69 83 GLY A C 1
ATOM 647 O O . GLY A 1 83 ? -3.695 -1.494 13.490 1.00 90.69 83 GLY A O 1
ATOM 648 N N . LYS A 1 84 ? -5.856 -0.885 13.314 1.00 94.69 84 LYS A N 1
ATOM 649 C CA . LYS A 1 84 ? -6.121 -1.501 12.010 1.00 94.69 84 LYS A CA 1
ATOM 650 C C . LYS A 1 84 ? -6.069 -0.479 10.890 1.00 94.69 84 LYS A C 1
ATOM 652 O O . LYS A 1 84 ? -6.185 0.726 11.095 1.00 94.69 84 LYS A O 1
ATOM 657 N N . VAL A 1 85 ? -5.851 -0.969 9.677 1.00 94.19 85 VAL A N 1
ATOM 658 C CA . VAL A 1 85 ? -5.840 -0.125 8.485 1.00 94.19 85 VAL A CA 1
ATOM 659 C C . VAL A 1 85 ? -7.271 0.138 8.040 1.00 94.19 85 VAL A C 1
ATOM 661 O O . VAL A 1 85 ? -7.932 -0.770 7.538 1.00 94.19 85 VAL A O 1
ATOM 664 N N . GLY A 1 86 ? -7.699 1.391 8.187 1.00 93.31 86 GLY A N 1
ATOM 665 C CA . GLY A 1 86 ? -9.008 1.871 7.741 1.00 93.31 86 GLY A CA 1
ATOM 666 C C . GLY A 1 86 ? -8.973 2.687 6.450 1.00 93.31 86 GLY A C 1
ATOM 667 O O . GLY A 1 86 ? -9.991 3.242 6.037 1.00 93.31 86 GLY A O 1
ATOM 668 N N . ALA A 1 87 ? -7.794 2.869 5.848 1.00 92.38 87 ALA A N 1
ATOM 669 C CA . ALA A 1 87 ? -7.635 3.267 4.450 1.00 92.38 87 ALA A CA 1
ATOM 670 C C . ALA A 1 87 ? -6.212 2.957 3.966 1.00 92.38 87 ALA A C 1
ATOM 672 O O . ALA A 1 87 ? -5.240 3.204 4.683 1.00 92.38 87 ALA A O 1
ATOM 673 N N . TYR A 1 88 ? -6.093 2.488 2.726 1.00 92.75 88 TYR A N 1
ATOM 674 C CA . TYR A 1 88 ? -4.821 2.299 2.034 1.00 92.75 88 TYR A CA 1
ATOM 675 C C . TYR A 1 88 ? -4.952 2.806 0.601 1.00 92.75 88 TYR A C 1
ATOM 677 O O . TYR A 1 88 ? -5.874 2.417 -0.117 1.00 92.75 88 TYR A O 1
ATOM 685 N N . ARG A 1 89 ? -4.041 3.681 0.180 1.00 91.44 89 ARG A N 1
ATOM 686 C CA . ARG A 1 89 ? -4.017 4.244 -1.169 1.00 91.44 89 ARG A CA 1
ATOM 687 C C . ARG A 1 89 ? -2.594 4.252 -1.695 1.00 91.44 89 ARG A C 1
ATOM 689 O O . ARG A 1 89 ? -1.664 4.602 -0.979 1.00 91.44 89 ARG A O 1
ATOM 696 N N . VAL A 1 90 ? -2.447 3.921 -2.972 1.00 91.69 90 VAL A N 1
ATOM 697 C CA . VAL A 1 90 ? -1.184 4.068 -3.693 1.00 91.69 90 VAL A CA 1
ATOM 698 C C . VAL A 1 90 ? -1.429 4.921 -4.925 1.00 91.69 90 VAL A C 1
ATOM 700 O O . VAL A 1 90 ? -2.364 4.676 -5.690 1.00 91.69 90 VAL A O 1
ATOM 703 N N . SER A 1 91 ? -0.594 5.928 -5.121 1.00 89.88 91 SER A N 1
ATOM 704 C CA . SER A 1 91 ? -0.629 6.800 -6.291 1.00 89.88 91 SER A CA 1
ATOM 705 C C . SER A 1 91 ? 0.780 7.005 -6.836 1.00 89.88 91 SER A C 1
ATOM 707 O O . SER A 1 91 ? 1.733 6.994 -6.057 1.00 89.88 91 SER A O 1
ATOM 709 N N . PRO A 1 92 ? 0.943 7.218 -8.154 1.00 82.00 92 PRO A N 1
ATOM 710 C CA . PRO A 1 92 ? 2.203 7.729 -8.683 1.00 82.00 92 PRO A CA 1
ATOM 711 C C . PRO A 1 92 ? 2.599 8.982 -7.898 1.00 82.00 92 PRO A C 1
ATOM 713 O O . PRO A 1 92 ? 1.718 9.789 -7.578 1.00 82.00 92 PRO A O 1
ATOM 716 N N . GLU A 1 93 ? 3.882 9.154 -7.571 1.00 73.06 93 GLU A N 1
ATOM 717 C CA . GLU A 1 93 ? 4.325 10.460 -7.088 1.00 73.06 93 GLU A CA 1
ATOM 718 C C . GLU A 1 93 ? 4.008 11.485 -8.180 1.00 73.06 93 GLU A C 1
ATOM 720 O O . GLU A 1 93 ? 4.534 11.406 -9.292 1.00 73.06 93 GLU A O 1
ATOM 725 N N . GLN A 1 94 ? 3.096 12.421 -7.897 1.00 55.59 94 GLN A N 1
ATOM 726 C CA . GLN A 1 94 ? 2.936 13.577 -8.764 1.00 55.59 94 GLN A CA 1
ATOM 727 C C . GLN A 1 94 ? 4.226 14.379 -8.631 1.00 55.59 94 GLN A C 1
ATOM 729 O O . GLN A 1 94 ? 4.497 14.954 -7.575 1.00 55.59 94 GLN A O 1
ATOM 734 N N . GLY A 1 95 ? 5.045 14.326 -9.683 1.00 48.03 95 GLY A N 1
ATOM 735 C CA . GLY A 1 95 ? 6.191 15.206 -9.845 1.00 48.03 95 GLY A CA 1
ATOM 736 C C . GLY A 1 95 ? 5.759 16.636 -9.542 1.00 48.03 95 GLY A C 1
ATOM 737 O O . GLY A 1 95 ? 4.710 17.085 -10.004 1.00 48.03 95 GLY A O 1
ATOM 738 N N . ARG A 1 96 ? 6.534 17.272 -8.671 1.00 37.34 96 ARG A N 1
ATOM 739 C CA . ARG A 1 96 ? 6.353 18.646 -8.220 1.00 37.34 96 ARG A CA 1
ATOM 740 C C . ARG A 1 96 ? 6.439 19.635 -9.378 1.00 37.34 96 ARG A C 1
ATOM 742 O O . ARG A 1 96 ? 7.247 19.370 -10.295 1.00 37.34 96 ARG A O 1
#

Foldseek 3Di:
DQFQLVVCLLVLNLCSNCVQADPVVNVVDDSVVSVVSNVVLCVQPAWDDKAWDDDDVVQQWTWIWTDHPRATKIWIFHADPVRGTHDIDIGGPPDD

Secondary structure (DSSP, 8-state):
-HHHHHHHHHTT-HHHHHTTB-HHHHHH--HHHHHHHHHHHHHT-SEEEEEEEEEEGGGTEEEEEEEESS-EEEEEEEE-TTSSEEEEEEEE----

Radius of gyration: 12.73 Å; chains: 1; bounding box: 29×31×32 Å

Sequence (96 aa):
MADRITRAVYANDIDATTTDFDDETKKTVTRSQLGDLSGKMHALGNYRSLTQRRADPDTGKYAYDAHFTNGTMLVELRIDPSGKVGAYRVSPEQGR

pLDDT: mean 92.11, std 8.85, range [37.34, 96.88]